Protein AF-A0A9E0NSE3-F1 (afdb_monomer)

Sequence (127 aa):
MTDAYDDEDGNRPRTLTNGQVIRFMAGHWMAEPKRFALIAALMLASTACDLSIPWATRALIDAVATPTSPTDTAWIAWASLSALYLAFYCLRSFMFRMSNGYYSRIMARMVTQAFARVQAFSADWHA

Secondary structure (DSSP, 8-state):
---SSSSSGGGS--SS-HHHHHHHHHHHHHTSHHHHHHHHHHHHHHHHHHHHHHHHHHHHHHHHH-TT--HHHHHHHHHHHHHHHHHHHHHHHHHHHHHHHHHHHHHHHHHHHHHHHHTTS-HHHH-

Foldseek 3Di:
DDPDPDPPPPP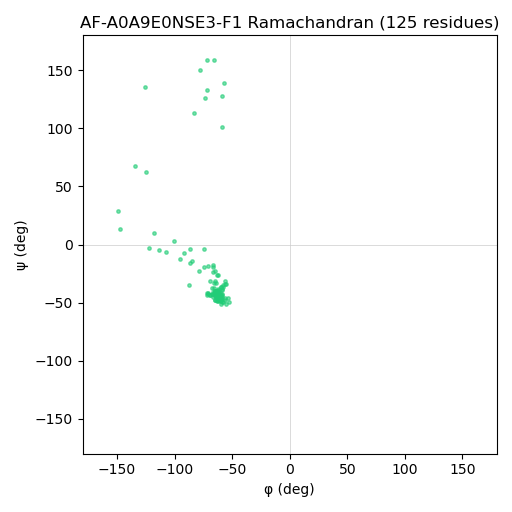DPPPDDPVRVVVVVVVLLVVCVVLNVLLVVLVVVLVVLVVCLVVLVVQLCVQVVDPPHDPVSNVVSVVVSVVSVVSSVVSVVVSVVSVVVSVVVSVVVVVVVVVVVVVPDDVVSVD

pLDDT: mean 89.54, std 12.1, range [42.53, 97.69]

Nearest PDB structures (foldseek):
  3zx6-assembly1_A  TM=6.970E-01  e=4.168E+00  Archaeoglobus fulgidus DSM 4304
  7n6g-assembly1_3I  TM=6.169E-01  e=4.687E+00  Chlamydomonas reinhardtii
  2efk-assembly1_A-2  TM=6.943E-01  e=6.286E+00  Homo sapiens
  2efl-assembly1_A-2  TM=4.196E-01  e=5.590E+00  Homo sapiens

Structure (mmCIF, N/CA/C/O backbone):
data_AF-A0A9E0NSE3-F1
#
_entry.id   AF-A0A9E0NSE3-F1
#
loop_
_atom_site.group_PDB
_atom_site.id
_atom_site.type_symbol
_atom_site.label_atom_id
_atom_site.label_alt_id
_atom_site.label_comp_id
_atom_site.label_asym_id
_atom_site.label_entity_id
_atom_site.label_seq_id
_atom_site.pdbx_PDB_ins_code
_atom_site.Cartn_x
_atom_site.Cartn_y
_atom_site.Cartn_z
_atom_site.occupancy
_atom_site.B_iso_or_equiv
_atom_site.auth_seq_id
_atom_site.auth_comp_id
_atom_site.auth_asym_id
_atom_site.auth_atom_id
_atom_site.pdbx_PDB_model_num
ATOM 1 N N . MET A 1 1 ? -27.850 35.275 15.876 1.00 42.53 1 MET A N 1
ATOM 2 C CA . MET A 1 1 ? -27.635 34.873 17.280 1.00 42.53 1 MET A CA 1
ATOM 3 C C . MET A 1 1 ? -26.825 33.585 17.219 1.00 42.53 1 MET A C 1
ATOM 5 O O . MET A 1 1 ? -27.405 32.512 17.297 1.00 42.53 1 MET A O 1
ATOM 9 N N . THR A 1 2 ? -25.528 33.701 16.900 1.00 50.94 2 THR A N 1
ATOM 10 C CA . THR A 1 2 ? -24.727 32.574 16.371 1.00 50.94 2 THR A CA 1
ATOM 11 C C . THR A 1 2 ? -23.236 32.635 16.747 1.00 50.94 2 THR A C 1
ATOM 13 O O . THR A 1 2 ? -22.419 32.113 16.007 1.00 50.94 2 THR A O 1
ATOM 16 N N . ASP A 1 3 ? -22.875 33.229 17.888 1.00 52.91 3 ASP A N 1
ATOM 17 C CA . ASP A 1 3 ? -21.469 33.372 18.327 1.00 52.91 3 ASP A CA 1
ATOM 18 C C . ASP A 1 3 ? -21.246 32.786 19.731 1.00 52.91 3 ASP A C 1
ATOM 20 O O . ASP A 1 3 ? -20.946 33.512 20.675 1.00 52.91 3 ASP A O 1
ATOM 24 N N . ALA A 1 4 ? -21.459 31.480 19.923 1.00 55.78 4 ALA A N 1
ATOM 25 C CA . ALA A 1 4 ? -21.225 30.868 21.242 1.00 55.78 4 ALA A CA 1
ATOM 26 C C . ALA A 1 4 ? -20.729 29.411 21.230 1.00 55.78 4 ALA A C 1
ATOM 28 O O . ALA A 1 4 ? -20.770 28.770 22.275 1.00 55.78 4 ALA A O 1
ATOM 29 N N . TYR A 1 5 ? -20.278 28.867 20.091 1.00 55.94 5 TYR A N 1
ATOM 30 C CA . TYR A 1 5 ? -19.883 27.449 20.024 1.00 55.94 5 TYR A CA 1
ATOM 31 C C . TYR A 1 5 ? -18.442 27.156 19.580 1.00 55.94 5 TYR A C 1
ATOM 33 O O . TYR A 1 5 ? -18.068 25.991 19.640 1.00 55.94 5 TYR A O 1
ATOM 41 N N . ASP A 1 6 ? -17.618 28.144 19.212 1.00 55.16 6 ASP A N 1
ATOM 42 C CA . ASP A 1 6 ? -16.331 27.848 18.544 1.00 55.16 6 ASP A CA 1
ATOM 43 C C . ASP A 1 6 ? -15.040 28.049 19.371 1.00 55.16 6 ASP A C 1
ATOM 45 O O . ASP A 1 6 ? -13.983 27.623 18.915 1.00 55.16 6 ASP A O 1
ATOM 49 N N . ASP A 1 7 ? -15.077 28.592 20.598 1.00 53.62 7 ASP A N 1
ATOM 50 C CA . ASP A 1 7 ? -13.834 29.016 21.290 1.00 53.62 7 ASP A CA 1
ATOM 51 C C . ASP A 1 7 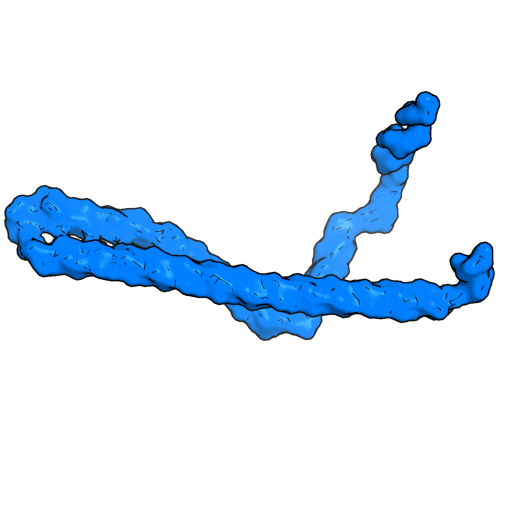? -13.427 28.233 22.565 1.00 53.62 7 ASP A C 1
ATOM 53 O O . ASP A 1 7 ? -12.337 28.455 23.096 1.00 53.62 7 ASP A O 1
ATOM 57 N N . GLU A 1 8 ? -14.215 27.273 23.069 1.00 54.38 8 GLU A N 1
ATOM 58 C CA . GLU A 1 8 ? -13.887 26.579 24.341 1.00 54.38 8 GLU A CA 1
ATOM 59 C C . GLU A 1 8 ? -13.056 25.283 24.210 1.00 54.38 8 GLU A C 1
ATOM 61 O O . GLU A 1 8 ? -12.593 24.737 25.217 1.00 54.38 8 GLU A O 1
ATOM 66 N N . ASP A 1 9 ? -12.811 24.776 22.999 1.00 57.25 9 ASP A N 1
ATOM 67 C CA . ASP A 1 9 ? -12.118 23.488 22.811 1.00 57.25 9 ASP A CA 1
ATOM 68 C C . ASP A 1 9 ? -10.578 23.582 22.819 1.00 57.25 9 ASP A C 1
ATOM 70 O O . ASP A 1 9 ? -9.893 22.571 22.996 1.00 57.25 9 ASP A O 1
ATOM 74 N N . GLY A 1 10 ? -10.004 24.785 22.701 1.00 58.75 10 GLY A N 1
ATOM 75 C CA . GLY A 1 10 ? -8.550 24.982 22.605 1.00 58.75 10 GLY A CA 1
ATOM 76 C C . GLY A 1 10 ? -7.755 24.712 23.892 1.00 58.75 10 GLY A C 1
ATOM 77 O O . GLY A 1 10 ? -6.545 24.497 23.821 1.00 58.75 10 GLY A O 1
ATOM 78 N N . ASN A 1 11 ? -8.409 24.701 25.063 1.00 58.09 11 ASN A N 1
ATOM 79 C CA . ASN A 1 11 ? -7.734 24.690 26.372 1.00 58.09 11 ASN A CA 1
ATOM 80 C C . ASN A 1 11 ? -8.025 23.448 27.242 1.00 58.09 11 ASN A C 1
ATOM 82 O O . ASN A 1 11 ? -7.658 23.403 28.418 1.00 58.09 11 ASN A O 1
ATOM 86 N N . ARG A 1 12 ? -8.680 22.411 26.702 1.00 69.31 12 ARG A N 1
ATOM 87 C CA . ARG A 1 12 ? -8.889 21.159 27.450 1.00 69.31 12 ARG A CA 1
ATOM 88 C C . ARG A 1 12 ? -7.564 20.385 27.541 1.00 69.31 12 ARG A C 1
ATOM 90 O O . ARG A 1 12 ? -6.951 20.116 26.504 1.00 69.31 12 ARG A O 1
ATOM 97 N N . PRO A 1 13 ? -7.097 19.996 28.744 1.00 70.06 13 PRO A N 1
ATOM 98 C CA . PRO A 1 13 ? -5.866 19.227 28.875 1.00 70.06 13 PRO A CA 1
ATOM 99 C C . PRO A 1 13 ? -6.006 17.918 28.094 1.00 70.06 13 PRO A C 1
ATOM 101 O O . PRO A 1 13 ? -6.978 17.183 28.271 1.00 70.06 13 PRO A O 1
ATOM 104 N N . ARG A 1 14 ? -5.038 17.628 27.213 1.00 71.19 14 ARG A N 1
ATOM 105 C CA . ARG A 1 14 ? -4.998 16.377 26.445 1.00 71.19 14 ARG A CA 1
ATOM 106 C C . ARG A 1 14 ? -4.962 15.195 27.412 1.00 71.19 14 ARG A C 1
ATOM 108 O O . ARG A 1 14 ? -3.911 14.851 27.942 1.00 71.19 14 ARG A O 1
ATOM 115 N N . THR A 1 15 ? -6.113 14.562 27.613 1.00 80.56 15 THR A N 1
ATOM 116 C CA . THR A 1 15 ? -6.269 13.388 28.485 1.00 80.56 15 THR A CA 1
ATOM 117 C C . THR A 1 15 ? -5.538 12.160 27.941 1.00 80.56 15 THR A C 1
ATOM 119 O O . THR A 1 15 ? -5.236 11.236 28.693 1.00 80.56 15 THR A O 1
ATOM 122 N N . LEU A 1 16 ? -5.213 12.159 26.642 1.00 84.81 16 LEU A N 1
ATOM 123 C CA . LEU A 1 16 ? -4.492 11.094 25.954 1.00 84.81 16 LEU A CA 1
ATOM 124 C C . LEU A 1 16 ? -3.262 11.642 25.230 1.00 84.81 16 LEU A C 1
ATOM 126 O O . LEU A 1 16 ? -3.313 12.647 24.521 1.00 84.81 16 LEU A O 1
ATOM 130 N N . THR A 1 17 ? -2.154 10.924 25.364 1.00 92.25 17 THR A N 1
ATOM 131 C CA . THR A 1 17 ? -0.924 11.183 24.610 1.00 92.25 17 THR A CA 1
ATOM 132 C C . THR A 1 17 ? -1.035 10.635 23.184 1.00 92.25 17 THR A C 1
ATOM 134 O O . THR A 1 17 ? -1.664 9.600 22.948 1.00 92.25 17 THR A O 1
ATOM 137 N N . ASN A 1 18 ? -0.346 11.263 22.225 1.00 93.25 18 ASN A N 1
ATOM 138 C CA . ASN A 1 18 ? -0.316 10.792 20.831 1.00 93.25 18 ASN A CA 1
ATOM 139 C C . ASN A 1 18 ? 0.155 9.326 20.721 1.00 93.25 18 ASN A C 1
ATOM 141 O O . ASN A 1 18 ? -0.352 8.565 19.900 1.00 93.25 18 ASN A O 1
ATOM 145 N N . GLY A 1 19 ? 1.075 8.897 21.592 1.00 94.75 19 GLY A N 1
ATOM 146 C CA . GLY A 1 19 ? 1.548 7.512 21.635 1.00 94.75 19 GLY A CA 1
ATOM 147 C C . GLY A 1 19 ? 0.466 6.509 22.052 1.00 94.75 19 GLY A C 1
ATOM 148 O O . GLY A 1 19 ? 0.395 5.413 21.496 1.00 94.75 19 GLY A O 1
ATOM 149 N N . GLN A 1 20 ? -0.419 6.878 22.985 1.00 94.44 20 GLN A N 1
ATOM 150 C CA . GLN A 1 20 ? -1.553 6.028 23.366 1.00 94.44 20 GLN A CA 1
ATOM 151 C C . GLN A 1 20 ? -2.529 5.845 22.200 1.00 94.44 20 GLN A C 1
ATOM 153 O O . GLN A 1 20 ? -2.988 4.726 21.972 1.00 94.44 20 GLN A O 1
ATOM 158 N N . VAL A 1 21 ? -2.779 6.910 21.435 1.00 93.50 21 VAL A N 1
ATOM 159 C CA . VAL A 1 21 ? -3.638 6.875 20.243 1.00 93.50 21 VAL A CA 1
ATOM 160 C C . VAL A 1 21 ? -3.036 5.981 19.156 1.00 93.50 21 VAL A C 1
ATOM 162 O O . VAL A 1 21 ? -3.718 5.094 18.647 1.00 93.50 21 VAL A O 1
ATOM 165 N N . ILE A 1 22 ? -1.742 6.134 18.854 1.00 94.88 22 ILE A N 1
ATOM 166 C CA . ILE A 1 22 ? -1.049 5.293 17.862 1.00 94.88 22 ILE A CA 1
ATOM 167 C C . ILE A 1 22 ? -1.078 3.822 18.279 1.00 94.88 22 ILE A C 1
ATOM 169 O O . ILE A 1 22 ? -1.365 2.957 17.456 1.00 94.88 22 ILE A O 1
ATOM 173 N N . ARG A 1 23 ? -0.833 3.516 19.558 1.00 95.12 23 ARG A N 1
ATOM 174 C CA . ARG A 1 23 ? -0.894 2.138 20.066 1.00 95.12 23 ARG A CA 1
ATOM 175 C C . ARG A 1 23 ? -2.296 1.538 19.936 1.00 95.12 23 ARG A C 1
ATOM 177 O O . ARG A 1 23 ? -2.421 0.371 19.575 1.00 95.12 23 ARG A O 1
ATOM 184 N N . PHE A 1 24 ? -3.335 2.326 20.204 1.00 92.38 24 PHE A N 1
ATOM 185 C CA . PHE A 1 24 ? -4.721 1.907 20.003 1.00 92.38 24 PHE A CA 1
ATOM 186 C C . PHE A 1 24 ? -5.003 1.583 18.524 1.00 92.38 24 PHE A C 1
ATOM 188 O O . PHE A 1 24 ? -5.496 0.498 18.213 1.00 92.38 24 PHE A O 1
ATOM 195 N N . MET A 1 25 ? -4.598 2.463 17.601 1.00 92.88 25 MET A N 1
ATOM 196 C CA . MET A 1 25 ? -4.725 2.235 16.154 1.00 92.88 25 MET A CA 1
ATOM 197 C C . MET A 1 25 ? -3.941 0.999 15.692 1.00 92.88 25 MET A C 1
ATOM 199 O O . MET A 1 25 ? -4.473 0.158 14.965 1.00 92.88 25 MET A O 1
ATOM 203 N N . ALA A 1 26 ? -2.703 0.846 16.167 1.00 92.56 26 ALA A N 1
ATOM 204 C CA . ALA A 1 26 ? -1.850 -0.293 15.855 1.00 92.56 26 ALA A CA 1
ATOM 205 C C . ALA A 1 26 ? -2.482 -1.620 16.300 1.00 92.56 26 ALA A C 1
ATOM 207 O O . ALA A 1 26 ? -2.389 -2.604 15.572 1.00 92.56 26 ALA A O 1
ATOM 208 N N . GLY A 1 27 ? -3.190 -1.647 17.435 1.00 93.38 27 GLY A N 1
ATOM 209 C CA . GLY A 1 27 ? -3.953 -2.821 17.869 1.00 93.38 27 GLY A CA 1
ATOM 210 C C . GLY A 1 27 ? -5.017 -3.247 16.852 1.00 93.38 27 GLY A C 1
ATOM 211 O O . GLY A 1 27 ? -5.130 -4.427 16.522 1.00 93.38 27 GLY A O 1
ATOM 212 N N . HIS A 1 28 ? -5.749 -2.289 16.278 1.00 92.50 28 HIS A N 1
ATOM 213 C CA . HIS A 1 28 ? -6.735 -2.582 15.235 1.00 92.50 28 HIS A CA 1
ATOM 214 C C . HIS A 1 28 ? -6.108 -3.029 13.917 1.00 92.50 28 HIS A C 1
ATOM 216 O O . HIS A 1 28 ? -6.721 -3.834 13.206 1.00 92.50 28 HIS A O 1
ATOM 222 N N . TRP A 1 29 ? -4.907 -2.538 13.602 1.00 91.88 29 TRP A N 1
ATOM 223 C CA . TRP A 1 29 ? -4.173 -2.983 12.423 1.00 91.88 29 TRP A CA 1
ATOM 224 C C . TRP A 1 29 ? -3.617 -4.404 12.591 1.00 91.88 29 TRP A C 1
ATOM 226 O O . TRP A 1 29 ? -3.754 -5.258 11.717 1.00 91.88 29 TRP A O 1
ATOM 236 N N . MET A 1 30 ? -3.048 -4.697 13.758 1.00 93.06 30 MET A N 1
ATOM 237 C CA . MET A 1 30 ? -2.460 -6.002 14.065 1.00 93.06 30 MET A CA 1
ATOM 238 C C . MET A 1 30 ? -3.495 -7.103 14.323 1.00 93.06 30 MET A C 1
ATOM 240 O O . MET A 1 30 ? -3.116 -8.262 14.456 1.00 93.06 30 MET A O 1
ATOM 244 N N . ALA A 1 31 ? -4.795 -6.790 14.331 1.00 91.81 31 ALA A N 1
ATOM 245 C CA . ALA A 1 31 ? -5.856 -7.796 14.377 1.00 91.81 31 ALA A CA 1
ATOM 246 C C . ALA A 1 31 ? -5.856 -8.722 13.141 1.00 91.81 31 ALA A C 1
ATOM 248 O O . ALA A 1 31 ? -6.306 -9.862 13.220 1.00 91.81 31 ALA A O 1
ATOM 249 N N . GLU A 1 32 ? -5.349 -8.253 11.994 1.00 91.50 32 GLU A N 1
ATOM 250 C CA . GLU A 1 32 ? -5.215 -9.055 10.771 1.00 91.50 32 GLU A CA 1
ATOM 251 C C . GLU A 1 32 ? -3.830 -8.854 10.126 1.00 91.50 32 GLU A C 1
ATOM 253 O O . GLU A 1 32 ? -3.714 -8.308 9.021 1.00 91.50 32 GLU A O 1
ATOM 258 N N . PRO A 1 33 ? -2.752 -9.324 10.780 1.00 92.19 33 PRO A N 1
ATOM 259 C CA . PRO A 1 33 ? -1.384 -8.932 10.445 1.00 92.19 33 PRO A CA 1
ATOM 260 C C . PRO A 1 33 ? -0.974 -9.398 9.045 1.00 92.19 33 PRO A C 1
ATOM 262 O O . PRO A 1 33 ? -0.250 -8.698 8.347 1.00 92.19 33 PRO A O 1
ATOM 265 N N . LYS A 1 34 ? -1.504 -10.539 8.582 1.00 94.38 34 LYS A N 1
ATOM 266 C CA . LYS A 1 34 ? -1.272 -11.045 7.220 1.00 94.38 34 LYS A CA 1
ATOM 267 C C . LYS A 1 34 ? -1.812 -10.094 6.149 1.00 94.38 34 LYS A C 1
ATOM 269 O O . LYS A 1 34 ? -1.144 -9.865 5.146 1.00 94.38 34 LYS A O 1
ATOM 274 N N . ARG A 1 35 ? -3.014 -9.536 6.350 1.00 93.44 35 ARG A N 1
ATOM 275 C CA . ARG A 1 35 ? -3.618 -8.603 5.384 1.00 93.44 35 ARG A CA 1
ATOM 276 C C . ARG A 1 35 ? -2.879 -7.272 5.389 1.00 93.44 35 ARG A C 1
ATOM 278 O O . ARG A 1 35 ? -2.584 -6.750 4.321 1.00 93.44 35 ARG A O 1
ATOM 285 N N . PHE A 1 36 ? -2.531 -6.778 6.575 1.00 94.69 36 PHE A N 1
ATOM 286 C CA . PHE A 1 36 ? -1.716 -5.577 6.722 1.00 94.69 36 PHE A CA 1
ATOM 287 C C . PHE A 1 36 ? -0.348 -5.721 6.039 1.00 94.69 36 PHE A C 1
ATOM 289 O O . PHE A 1 36 ? 0.020 -4.875 5.230 1.00 94.69 36 PHE A O 1
ATOM 296 N N . ALA A 1 37 ? 0.369 -6.820 6.297 1.00 95.62 37 ALA A N 1
ATOM 297 C CA . ALA A 1 37 ? 1.671 -7.089 5.691 1.00 95.62 37 ALA A CA 1
ATOM 298 C C . ALA A 1 37 ? 1.591 -7.188 4.161 1.00 95.62 37 ALA A C 1
ATOM 300 O O . ALA A 1 37 ? 2.447 -6.640 3.474 1.00 95.62 37 ALA A O 1
ATOM 301 N N . LEU A 1 38 ? 0.548 -7.825 3.617 1.00 95.81 38 LEU A N 1
ATOM 302 C CA . LEU A 1 38 ? 0.343 -7.896 2.169 1.00 95.81 38 LEU A CA 1
ATOM 303 C C . LEU A 1 38 ? 0.067 -6.512 1.555 1.00 95.81 38 LEU A C 1
ATOM 305 O O . LEU A 1 38 ? 0.663 -6.183 0.535 1.00 95.81 38 LEU A O 1
ATOM 309 N N . ILE A 1 39 ? -0.774 -5.679 2.181 1.00 95.88 39 ILE A N 1
ATOM 310 C CA . ILE A 1 39 ? -1.008 -4.292 1.732 1.00 95.88 39 ILE A CA 1
ATOM 311 C C . ILE A 1 39 ? 0.301 -3.495 1.749 1.00 95.88 39 ILE A C 1
ATOM 313 O O . ILE A 1 39 ? 0.618 -2.820 0.771 1.00 95.88 39 ILE A O 1
ATOM 317 N N . ALA A 1 40 ? 1.076 -3.599 2.832 1.00 96.00 40 ALA A N 1
ATOM 318 C CA . ALA A 1 40 ? 2.364 -2.928 2.955 1.00 96.00 40 ALA A CA 1
ATOM 319 C C . ALA A 1 40 ? 3.353 -3.400 1.877 1.00 96.00 40 ALA A C 1
ATOM 321 O O . ALA A 1 40 ? 3.998 -2.575 1.237 1.00 96.00 40 ALA A O 1
ATOM 322 N N . ALA A 1 41 ? 3.427 -4.708 1.614 1.00 97.00 41 ALA A N 1
ATOM 323 C CA . ALA A 1 41 ? 4.273 -5.266 0.564 1.00 97.00 41 ALA A CA 1
ATOM 324 C C . ALA A 1 41 ? 3.867 -4.769 -0.833 1.00 97.00 41 ALA A C 1
ATOM 326 O O . ALA A 1 41 ? 4.728 -4.364 -1.610 1.00 97.00 41 ALA A O 1
ATOM 327 N N . LEU A 1 42 ? 2.565 -4.733 -1.139 1.00 96.56 42 LEU A N 1
ATOM 328 C CA . LEU A 1 42 ? 2.053 -4.188 -2.401 1.00 96.56 42 LEU A CA 1
ATOM 329 C C . LEU A 1 42 ? 2.362 -2.696 -2.550 1.00 96.56 42 LEU A C 1
ATOM 331 O O . LEU A 1 42 ? 2.725 -2.252 -3.636 1.00 96.56 42 LEU A O 1
ATOM 335 N N . MET A 1 43 ? 2.238 -1.929 -1.464 1.00 96.44 43 MET A N 1
ATOM 336 C CA . MET A 1 43 ? 2.588 -0.511 -1.443 1.00 96.44 43 MET A CA 1
ATOM 337 C C . MET A 1 43 ? 4.079 -0.313 -1.735 1.00 96.44 43 MET A C 1
ATOM 339 O O . MET A 1 43 ? 4.421 0.464 -2.617 1.00 96.44 43 MET A O 1
ATOM 343 N N . LEU A 1 44 ? 4.957 -1.059 -1.058 1.00 97.69 44 LEU A N 1
ATOM 344 C CA . LEU A 1 44 ? 6.404 -0.990 -1.274 1.00 97.69 44 LEU A CA 1
ATOM 345 C C . LEU A 1 44 ? 6.796 -1.400 -2.696 1.00 97.69 44 LEU A C 1
ATOM 347 O O . LEU A 1 44 ? 7.603 -0.721 -3.324 1.00 97.69 44 LEU A O 1
ATOM 351 N N . ALA A 1 45 ? 6.203 -2.471 -3.225 1.00 97.25 45 ALA A N 1
ATOM 352 C CA . ALA A 1 45 ? 6.443 -2.907 -4.595 1.00 97.25 45 ALA A CA 1
ATOM 353 C C . ALA A 1 45 ? 5.963 -1.861 -5.617 1.00 97.25 45 ALA A C 1
ATOM 355 O O . ALA A 1 45 ? 6.672 -1.568 -6.575 1.00 97.25 45 ALA A O 1
ATOM 356 N N . SER A 1 46 ? 4.807 -1.229 -5.380 1.00 96.75 46 SER A N 1
ATOM 357 C CA . SER A 1 46 ? 4.327 -0.111 -6.200 1.00 96.75 46 SER A CA 1
ATOM 358 C C . SER A 1 46 ? 5.297 1.074 -6.162 1.00 96.75 46 SER A C 1
ATOM 360 O O . SER A 1 46 ? 5.578 1.647 -7.210 1.00 96.75 46 SER A O 1
ATOM 362 N N . THR A 1 47 ? 5.833 1.429 -4.992 1.00 96.94 47 THR A N 1
ATOM 363 C CA . THR A 1 47 ? 6.838 2.495 -4.862 1.00 96.94 47 THR A CA 1
ATOM 364 C C . THR A 1 47 ? 8.137 2.138 -5.580 1.00 96.94 47 THR A C 1
ATOM 366 O O . THR A 1 47 ? 8.726 2.988 -6.238 1.00 96.94 47 THR A O 1
ATOM 369 N N . ALA A 1 48 ? 8.581 0.882 -5.509 1.00 97.19 48 ALA A N 1
ATOM 370 C CA . ALA A 1 48 ? 9.766 0.431 -6.233 1.00 97.19 48 ALA A CA 1
ATOM 371 C C . ALA A 1 48 ? 9.589 0.569 -7.754 1.00 97.19 48 ALA A C 1
ATOM 373 O O . ALA A 1 48 ? 10.499 1.044 -8.433 1.00 97.19 48 ALA A O 1
ATOM 374 N N . CYS A 1 49 ? 8.408 0.225 -8.284 1.00 95.69 49 CYS A N 1
ATOM 375 C CA . CYS A 1 49 ? 8.087 0.467 -9.690 1.00 95.69 49 CYS A CA 1
ATOM 376 C C . CYS A 1 49 ? 8.160 1.962 -10.031 1.00 95.69 49 CYS A C 1
ATOM 378 O O . CYS A 1 49 ? 8.827 2.313 -11.000 1.00 95.69 49 CYS A O 1
ATOM 380 N N . ASP A 1 50 ? 7.545 2.828 -9.221 1.00 95.50 50 ASP A N 1
ATOM 381 C CA . ASP A 1 50 ? 7.543 4.284 -9.429 1.00 95.50 50 ASP A CA 1
ATOM 382 C C . ASP A 1 50 ? 8.966 4.860 -9.508 1.00 95.50 50 ASP A C 1
ATOM 384 O O . ASP A 1 50 ? 9.319 5.562 -10.455 1.00 95.50 50 ASP A O 1
ATOM 388 N N . LEU A 1 51 ? 9.834 4.448 -8.579 1.00 96.94 51 LEU A N 1
ATOM 389 C CA . LEU A 1 51 ? 11.239 4.859 -8.545 1.00 96.94 51 LEU A CA 1
ATOM 390 C C . LEU A 1 51 ? 12.064 4.329 -9.728 1.00 96.94 51 LEU A C 1
ATOM 392 O O . LEU A 1 51 ? 13.090 4.917 -10.063 1.00 96.94 51 LEU A O 1
ATOM 396 N N . SER A 1 52 ? 11.638 3.235 -10.365 1.00 95.88 52 SER A N 1
ATOM 397 C CA . SER A 1 52 ? 12.344 2.636 -11.506 1.00 95.88 52 SER A CA 1
ATOM 398 C C . SER A 1 52 ? 11.960 3.235 -12.867 1.00 95.88 52 SER A C 1
ATOM 400 O O . SER A 1 52 ? 12.707 3.077 -13.835 1.00 95.88 52 SER A O 1
ATOM 402 N N . ILE A 1 53 ? 10.837 3.964 -12.950 1.00 94.38 53 ILE A N 1
ATOM 403 C CA . ILE A 1 53 ? 10.353 4.590 -14.193 1.00 94.38 53 ILE A CA 1
ATOM 404 C C . ILE A 1 53 ? 11.420 5.479 -14.857 1.00 94.38 53 ILE A C 1
ATOM 406 O O . ILE A 1 53 ? 11.632 5.317 -16.059 1.00 94.38 53 ILE A O 1
ATOM 410 N N . PRO A 1 54 ? 12.148 6.369 -14.147 1.00 95.69 54 PRO A N 1
ATOM 411 C CA . PRO A 1 54 ? 13.162 7.219 -14.772 1.00 95.69 54 PRO A CA 1
ATOM 412 C C . PRO A 1 54 ? 14.262 6.434 -15.498 1.00 95.69 54 PRO A C 1
ATOM 414 O O . PRO A 1 54 ? 14.738 6.870 -16.545 1.00 95.69 54 PRO A O 1
ATOM 417 N N . TRP A 1 55 ? 14.653 5.265 -14.981 1.00 95.69 55 TRP A N 1
ATOM 418 C CA . TRP A 1 55 ? 15.659 4.411 -15.619 1.00 95.69 55 TRP A CA 1
ATOM 419 C C . TRP A 1 55 ? 15.128 3.756 -16.894 1.00 95.69 55 TRP A C 1
ATOM 421 O O . TRP A 1 55 ? 15.828 3.741 -17.905 1.00 95.69 55 TRP A O 1
ATOM 431 N N . ALA A 1 56 ? 13.885 3.271 -16.872 1.00 93.56 56 ALA A N 1
ATOM 432 C CA . ALA A 1 56 ? 13.233 2.714 -18.055 1.00 93.56 56 ALA A CA 1
ATOM 433 C C . ALA A 1 56 ? 13.011 3.788 -19.136 1.00 93.56 56 ALA A C 1
ATOM 435 O O . ALA A 1 56 ? 13.287 3.558 -20.313 1.00 93.56 56 ALA A O 1
ATOM 436 N N . THR A 1 57 ? 12.601 4.994 -18.734 1.00 96.19 57 THR A N 1
ATOM 437 C CA . THR A 1 57 ? 12.474 6.149 -19.632 1.00 96.19 57 THR A CA 1
ATOM 438 C C . THR A 1 57 ? 13.818 6.522 -20.248 1.00 96.19 57 THR A C 1
ATOM 440 O O . THR A 1 57 ? 13.892 6.747 -21.453 1.00 96.19 57 THR A O 1
ATOM 443 N N . ARG A 1 58 ? 14.898 6.533 -19.457 1.00 94.88 58 ARG A N 1
ATOM 444 C CA . ARG A 1 58 ? 16.250 6.776 -19.973 1.00 94.88 58 ARG A CA 1
ATOM 445 C C . ARG A 1 58 ? 16.653 5.739 -21.020 1.00 94.88 58 ARG A C 1
ATOM 447 O O . ARG A 1 58 ? 17.121 6.125 -22.082 1.00 94.88 58 ARG A O 1
ATOM 454 N N . ALA A 1 59 ? 16.432 4.452 -20.753 1.00 92.19 59 ALA A N 1
ATOM 455 C CA . ALA A 1 59 ? 16.755 3.386 -21.702 1.00 92.19 59 ALA A CA 1
ATOM 456 C C . ALA A 1 59 ? 16.012 3.551 -23.039 1.00 92.19 59 ALA A C 1
ATOM 458 O O . ALA A 1 59 ? 16.591 3.326 -24.100 1.00 92.19 59 ALA A O 1
ATOM 459 N N . LEU A 1 60 ? 14.751 3.995 -22.998 1.00 93.62 60 LEU A N 1
ATOM 460 C CA . LEU A 1 60 ? 13.985 4.314 -24.202 1.00 93.62 60 LEU A CA 1
ATOM 461 C C . LEU A 1 60 ? 14.556 5.525 -24.951 1.00 93.62 60 LEU A C 1
ATOM 463 O O . LEU A 1 60 ? 14.705 5.466 -26.170 1.00 93.62 60 LEU A O 1
ATOM 467 N N . ILE A 1 61 ? 14.895 6.603 -24.240 1.00 94.75 61 ILE A N 1
ATOM 468 C CA . ILE A 1 61 ? 15.497 7.799 -24.848 1.00 94.75 61 ILE A CA 1
ATOM 469 C C . ILE A 1 61 ? 16.823 7.440 -25.528 1.00 94.75 61 ILE A C 1
ATOM 471 O O . ILE A 1 61 ? 17.018 7.790 -26.689 1.00 94.75 61 ILE A O 1
ATOM 475 N N . ASP A 1 62 ? 17.694 6.693 -24.849 1.00 93.12 62 ASP A N 1
ATOM 476 C CA . ASP A 1 62 ? 18.995 6.275 -25.382 1.00 93.12 62 ASP A CA 1
ATOM 477 C C . ASP A 1 62 ? 18.833 5.381 -26.632 1.00 93.12 62 ASP A C 1
ATOM 479 O O . ASP A 1 62 ? 19.568 5.533 -2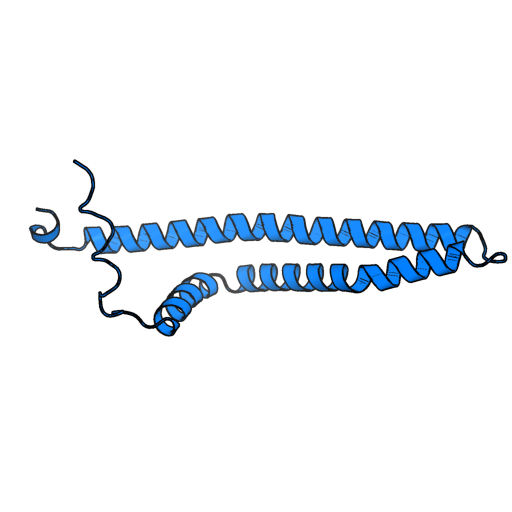7.614 1.00 93.12 62 ASP A O 1
ATOM 483 N N . ALA A 1 63 ? 17.829 4.492 -26.636 1.00 91.62 63 ALA A N 1
ATOM 484 C CA . ALA A 1 63 ? 17.523 3.618 -27.770 1.00 91.62 63 ALA A CA 1
ATOM 485 C C . ALA A 1 63 ? 17.037 4.382 -29.013 1.00 91.62 63 ALA A C 1
ATOM 487 O O . ALA A 1 63 ? 17.330 3.956 -30.129 1.00 91.62 63 ALA A O 1
ATOM 488 N N . VAL A 1 64 ? 16.313 5.492 -28.827 1.00 91.25 64 VAL A N 1
ATOM 489 C CA . VAL A 1 64 ? 15.768 6.326 -29.915 1.00 91.25 64 VAL A CA 1
ATOM 490 C C . VAL A 1 64 ? 16.769 7.382 -30.391 1.00 91.25 64 VAL A C 1
ATOM 492 O O . VAL A 1 64 ? 16.810 7.700 -31.576 1.00 91.25 64 VAL A O 1
ATOM 495 N N . ALA A 1 65 ? 17.585 7.930 -29.490 1.00 92.25 65 ALA A N 1
ATOM 496 C CA . ALA A 1 65 ? 18.545 8.984 -29.813 1.00 92.25 65 ALA A CA 1
ATOM 497 C C . ALA A 1 65 ? 19.771 8.473 -30.590 1.00 92.25 65 ALA A C 1
ATOM 499 O O . ALA A 1 65 ? 20.472 9.262 -31.224 1.00 92.25 65 ALA A O 1
ATOM 500 N N . THR A 1 66 ? 20.045 7.168 -30.541 1.00 88.00 66 THR A N 1
ATOM 501 C CA . THR A 1 66 ? 21.210 6.559 -31.189 1.00 88.00 66 THR A CA 1
ATOM 502 C C . THR A 1 66 ? 20.918 6.279 -32.675 1.00 88.00 66 THR A C 1
ATOM 504 O O . THR A 1 66 ? 20.126 5.383 -32.969 1.00 88.00 66 THR A O 1
ATOM 507 N N . PRO A 1 67 ? 21.582 6.962 -33.634 1.00 77.62 67 PRO A N 1
ATOM 508 C CA . PRO A 1 67 ? 21.234 6.886 -35.062 1.00 77.62 67 PRO A CA 1
ATOM 509 C C . PRO A 1 67 ? 21.434 5.503 -35.697 1.00 77.62 67 PRO A C 1
ATOM 511 O O . PRO A 1 67 ? 20.843 5.198 -36.727 1.00 77.62 67 PRO A O 1
ATOM 514 N N . THR A 1 68 ? 22.300 4.680 -35.105 1.00 82.38 68 THR A N 1
ATOM 515 C CA . THR A 1 68 ? 22.657 3.334 -35.578 1.00 82.38 68 THR A CA 1
ATOM 516 C C . THR A 1 68 ? 21.937 2.220 -34.818 1.00 82.38 68 THR A C 1
ATOM 518 O O . THR A 1 68 ? 22.213 1.044 -35.054 1.00 82.38 68 THR A O 1
ATOM 521 N N . SER A 1 69 ? 21.046 2.562 -33.883 1.00 79.19 69 SER A N 1
ATOM 522 C CA . SER A 1 69 ? 20.351 1.573 -33.062 1.00 79.19 69 SER A CA 1
ATOM 523 C C . SER A 1 69 ? 19.310 0.810 -33.890 1.00 79.19 69 SER A C 1
ATOM 525 O O . SER A 1 69 ? 18.529 1.438 -34.612 1.00 79.19 69 SER A O 1
ATOM 527 N N . PRO A 1 70 ? 19.256 -0.531 -33.793 1.00 85.31 70 PRO A N 1
ATOM 528 C CA . PRO A 1 70 ? 18.198 -1.314 -34.418 1.00 85.31 70 PRO A CA 1
ATOM 529 C C . PRO A 1 70 ? 16.815 -0.863 -33.938 1.00 85.31 70 PRO A C 1
ATOM 531 O O . PRO A 1 70 ? 16.604 -0.646 -32.743 1.00 85.31 70 PRO A O 1
ATOM 534 N N . THR A 1 71 ? 15.846 -0.787 -34.854 1.00 87.31 71 THR A N 1
ATOM 535 C CA . THR A 1 71 ? 14.458 -0.404 -34.539 1.00 87.31 71 THR A CA 1
ATOM 536 C C . THR A 1 71 ? 13.836 -1.305 -33.467 1.00 87.31 71 THR A C 1
ATOM 538 O O . THR A 1 71 ? 13.084 -0.828 -32.617 1.00 87.31 71 THR A O 1
ATOM 541 N N . ASP A 1 72 ? 14.204 -2.587 -33.447 1.00 90.50 72 ASP A N 1
ATOM 542 C CA . ASP A 1 72 ? 13.745 -3.560 -32.451 1.00 90.50 72 ASP A CA 1
ATOM 543 C C . ASP A 1 72 ? 14.116 -3.152 -31.019 1.00 90.50 72 ASP A C 1
ATOM 545 O O . ASP A 1 72 ? 13.316 -3.314 -30.099 1.00 90.50 72 ASP A O 1
ATOM 549 N N . THR A 1 73 ? 15.292 -2.550 -30.821 1.00 90.00 73 THR A N 1
ATOM 550 C CA . THR A 1 73 ? 15.750 -2.083 -29.505 1.00 90.00 73 THR A CA 1
ATOM 551 C C . THR A 1 73 ? 14.825 -1.002 -28.947 1.00 90.00 73 THR A C 1
ATOM 553 O O . THR A 1 73 ? 14.477 -1.031 -27.766 1.00 90.00 73 THR A O 1
ATOM 556 N N . ALA A 1 74 ? 14.379 -0.069 -29.795 1.00 90.62 74 ALA A N 1
ATOM 557 C CA . ALA A 1 74 ? 13.450 0.986 -29.398 1.00 90.62 74 ALA A CA 1
ATOM 558 C C . ALA A 1 74 ? 12.068 0.418 -29.028 1.00 90.62 74 ALA A C 1
ATOM 560 O O . ALA A 1 74 ? 11.486 0.820 -28.018 1.00 90.62 74 ALA A O 1
ATOM 561 N N . TRP A 1 75 ? 11.572 -0.567 -29.785 1.00 94.38 75 TRP A N 1
ATOM 562 C CA . TRP A 1 75 ? 10.315 -1.254 -29.471 1.00 94.3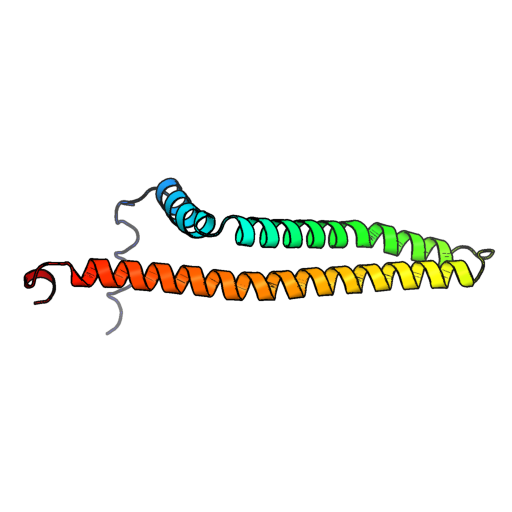8 75 TRP A CA 1
ATOM 563 C C . TRP A 1 75 ? 10.382 -2.050 -28.170 1.00 94.38 75 TRP A C 1
ATOM 565 O O . TRP A 1 75 ? 9.445 -1.988 -27.375 1.00 94.38 75 TRP A O 1
ATOM 575 N N . ILE A 1 76 ? 11.487 -2.755 -27.915 1.00 94.31 76 ILE A N 1
ATOM 576 C CA . ILE A 1 76 ? 11.698 -3.485 -26.659 1.00 94.31 76 ILE A CA 1
ATOM 577 C C . ILE A 1 76 ? 11.738 -2.509 -25.480 1.00 94.31 76 ILE A C 1
ATOM 579 O O . ILE A 1 76 ? 11.060 -2.737 -24.476 1.00 94.31 76 ILE A O 1
ATOM 583 N N . ALA A 1 77 ? 12.475 -1.401 -25.601 1.00 93.62 77 ALA A N 1
ATOM 584 C CA . ALA A 1 77 ? 12.535 -0.384 -24.556 1.00 9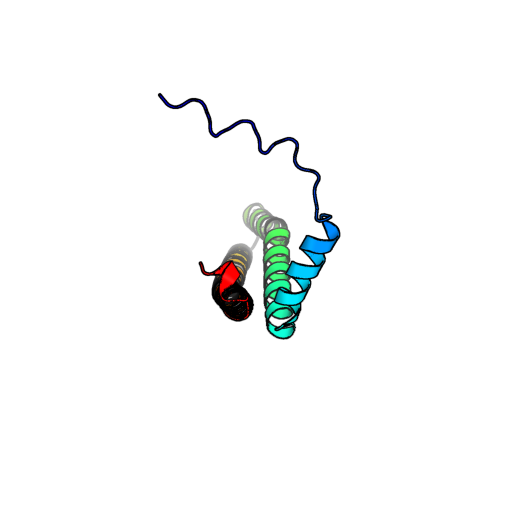3.62 77 ALA A CA 1
ATOM 585 C C . ALA A 1 77 ? 11.143 0.210 -24.274 1.00 93.62 77 ALA A C 1
ATOM 587 O O . ALA A 1 77 ? 10.727 0.294 -23.116 1.00 93.62 77 ALA A O 1
ATOM 588 N N . TRP A 1 78 ? 10.373 0.521 -25.319 1.00 95.00 78 TRP A N 1
ATOM 589 C CA . TRP A 1 78 ? 9.006 1.025 -25.190 1.00 95.00 78 TRP A CA 1
ATOM 590 C C . TRP A 1 78 ? 8.060 0.005 -24.545 1.00 95.00 78 TRP A C 1
ATOM 592 O O . TRP A 1 78 ? 7.293 0.350 -23.641 1.00 95.00 78 TRP A O 1
ATOM 602 N N . ALA A 1 79 ? 8.134 -1.260 -24.966 1.00 96.06 79 ALA A N 1
ATOM 603 C CA . ALA A 1 79 ? 7.327 -2.337 -24.410 1.00 96.06 79 ALA A CA 1
ATOM 604 C C . ALA A 1 79 ? 7.664 -2.572 -22.932 1.00 96.06 79 ALA A C 1
ATOM 606 O O . ALA A 1 79 ? 6.758 -2.746 -22.119 1.00 96.06 79 ALA A O 1
ATOM 607 N N . SER A 1 80 ? 8.948 -2.505 -22.563 1.00 95.31 80 SER A N 1
ATOM 608 C CA . SER A 1 80 ? 9.397 -2.641 -21.174 1.00 95.31 80 SER A CA 1
ATOM 609 C C . SER A 1 80 ? 8.875 -1.511 -20.280 1.00 95.31 80 SER A C 1
ATOM 611 O O . SER A 1 80 ? 8.353 -1.774 -19.197 1.00 95.31 80 SER A O 1
ATOM 613 N N . LEU A 1 81 ? 8.920 -0.263 -20.763 1.00 95.62 81 LEU A N 1
ATOM 614 C CA . LEU A 1 81 ? 8.388 0.900 -20.056 1.00 95.62 81 LEU A CA 1
ATOM 615 C C . LEU A 1 81 ? 6.865 0.798 -19.900 1.00 95.62 81 LEU A C 1
ATOM 617 O O . LEU A 1 81 ? 6.326 1.028 -18.819 1.00 95.62 81 LEU A O 1
ATOM 621 N N . SER A 1 82 ? 6.168 0.400 -20.964 1.00 97.44 82 SER A N 1
ATOM 622 C CA . SER A 1 82 ? 4.713 0.213 -20.949 1.00 97.44 82 SER A CA 1
ATOM 623 C C . SER A 1 82 ? 4.293 -0.908 -19.992 1.00 97.44 82 SER A C 1
ATOM 625 O O . SER A 1 82 ? 3.352 -0.741 -19.216 1.00 97.44 82 SER A O 1
ATOM 627 N N . ALA A 1 83 ? 5.021 -2.030 -19.985 1.00 96.75 83 ALA A N 1
ATOM 628 C CA . ALA A 1 83 ? 4.810 -3.126 -19.043 1.00 96.75 83 ALA A CA 1
ATOM 629 C C . ALA A 1 83 ? 5.053 -2.687 -17.590 1.00 96.75 83 ALA A C 1
ATOM 631 O O . ALA A 1 83 ? 4.284 -3.064 -16.706 1.00 96.75 83 ALA A O 1
ATOM 632 N N . LEU A 1 84 ? 6.068 -1.852 -17.341 1.00 97.19 84 LEU A N 1
ATOM 633 C CA . LEU A 1 84 ? 6.341 -1.288 -16.019 1.00 97.19 84 LEU A CA 1
AT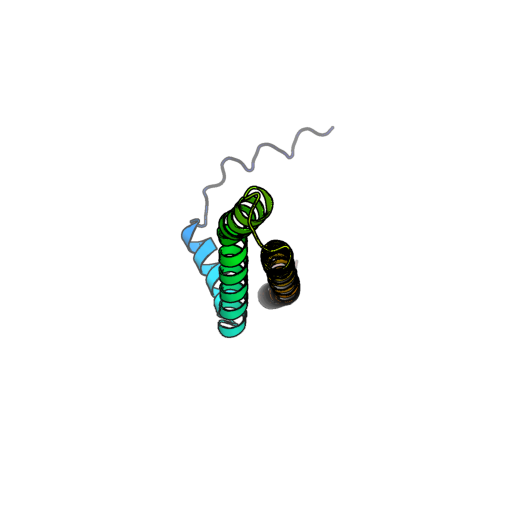OM 634 C C . LEU A 1 84 ? 5.186 -0.405 -15.525 1.00 97.19 84 LEU A C 1
ATOM 636 O O . LEU A 1 84 ? 4.740 -0.566 -14.388 1.00 97.19 84 LEU A O 1
ATOM 640 N N . TYR A 1 85 ? 4.653 0.477 -16.376 1.00 96.94 85 TYR A N 1
ATOM 641 C CA . TYR A 1 85 ? 3.478 1.290 -16.040 1.00 96.94 85 TYR A CA 1
ATOM 642 C C . TYR A 1 85 ? 2.233 0.443 -15.784 1.00 96.94 85 TYR A C 1
ATOM 644 O O . TYR A 1 85 ? 1.495 0.703 -14.830 1.00 96.94 85 TYR A O 1
ATOM 652 N N . LEU A 1 86 ? 2.003 -0.587 -16.602 1.00 97.62 86 LEU A N 1
ATOM 653 C CA . LEU A 1 86 ? 0.888 -1.508 -16.408 1.00 97.62 86 LEU A CA 1
ATOM 654 C C . LEU A 1 86 ? 1.018 -2.255 -15.076 1.00 97.62 86 LEU A C 1
ATOM 656 O O . LEU A 1 86 ? 0.051 -2.332 -14.319 1.00 97.62 86 LEU A O 1
ATOM 660 N N . ALA A 1 87 ? 2.212 -2.759 -14.756 1.00 96.56 87 ALA A N 1
ATOM 661 C CA . ALA A 1 87 ? 2.490 -3.407 -13.481 1.00 96.56 87 ALA A CA 1
ATOM 662 C C . ALA A 1 87 ? 2.233 -2.447 -12.315 1.00 96.56 87 ALA A C 1
ATOM 664 O O . ALA A 1 87 ? 1.453 -2.772 -11.420 1.00 96.56 87 ALA A O 1
ATOM 665 N N . PHE A 1 88 ? 2.799 -1.239 -12.360 1.00 96.62 88 PHE A N 1
ATOM 666 C CA . PHE A 1 88 ? 2.564 -0.201 -11.358 1.00 96.62 88 PHE A CA 1
ATOM 667 C C . PHE A 1 88 ? 1.068 0.063 -11.145 1.00 96.62 88 PHE A C 1
ATOM 669 O O . PHE A 1 88 ? 0.583 0.032 -10.011 1.00 96.62 88 PHE A O 1
ATOM 676 N N . TYR A 1 89 ? 0.315 0.257 -12.230 1.00 97.00 89 TYR A N 1
ATOM 677 C CA . TYR A 1 89 ? -1.124 0.495 -12.172 1.00 97.00 89 TYR A CA 1
ATOM 678 C C . TYR A 1 89 ? -1.885 -0.680 -11.542 1.00 97.00 89 TYR A C 1
ATOM 680 O O . TYR A 1 89 ? -2.734 -0.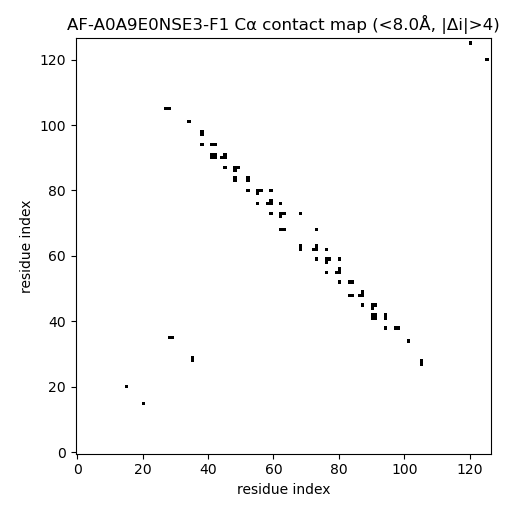468 -10.671 1.00 97.00 89 TYR A O 1
ATOM 688 N N . CYS A 1 90 ? -1.566 -1.915 -11.932 1.00 97.62 90 CYS A N 1
ATOM 689 C CA . CYS A 1 90 ? -2.181 -3.124 -11.388 1.00 97.62 90 CYS A CA 1
ATOM 690 C C . CYS A 1 90 ? -1.888 -3.295 -9.893 1.00 97.62 90 CYS A C 1
ATOM 692 O O . CYS A 1 90 ? -2.821 -3.489 -9.109 1.00 97.62 90 CYS A O 1
ATOM 694 N N . LEU A 1 91 ? -0.619 -3.169 -9.481 1.00 96.44 91 LEU A N 1
ATOM 695 C CA . LEU A 1 91 ? -0.214 -3.241 -8.074 1.00 96.44 91 LEU A CA 1
ATOM 696 C C . LEU A 1 91 ? -0.962 -2.207 -7.234 1.00 96.44 91 LEU A C 1
ATOM 698 O O . LEU A 1 91 ? -1.532 -2.535 -6.192 1.00 96.44 91 LEU A O 1
ATOM 702 N N . ARG A 1 92 ? -1.004 -0.964 -7.713 1.00 94.94 92 ARG A N 1
ATOM 703 C CA . ARG A 1 92 ? -1.635 0.153 -7.013 1.00 94.94 92 ARG A CA 1
ATOM 704 C C . ARG A 1 92 ? -3.149 -0.014 -6.922 1.00 94.94 92 ARG A C 1
ATOM 706 O O . ARG A 1 92 ? -3.719 0.173 -5.849 1.00 94.94 92 ARG A O 1
ATOM 713 N N . SER A 1 93 ? -3.792 -0.452 -8.000 1.00 96.19 93 SER A N 1
ATOM 714 C CA . SER A 1 93 ? -5.231 -0.737 -8.023 1.00 96.19 93 SER A CA 1
ATOM 715 C C . SER A 1 93 ? -5.602 -1.867 -7.062 1.00 96.19 93 SER A C 1
ATOM 717 O O . SER A 1 93 ? -6.556 -1.746 -6.289 1.00 96.19 93 SER A O 1
ATOM 719 N N . PHE A 1 94 ? -4.824 -2.951 -7.057 1.00 96.25 94 PHE A N 1
ATOM 720 C CA . PHE A 1 94 ? -5.048 -4.078 -6.158 1.00 96.25 94 PHE A CA 1
ATOM 721 C C . PHE A 1 94 ? -4.816 -3.692 -4.692 1.00 96.25 94 PHE A C 1
ATOM 723 O O . PHE A 1 94 ? -5.643 -4.012 -3.834 1.00 96.25 94 PHE A O 1
ATOM 730 N N . MET A 1 95 ? -3.754 -2.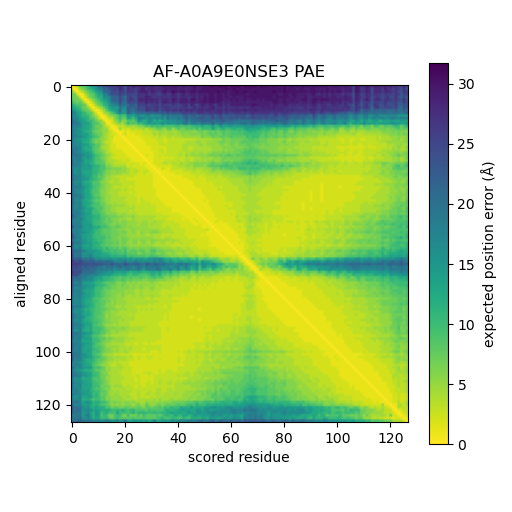930 -4.413 1.00 96.56 95 MET A N 1
ATOM 731 C CA . MET A 1 95 ? -3.479 -2.368 -3.091 1.00 96.56 95 MET A CA 1
ATOM 732 C C . MET A 1 95 ? -4.664 -1.537 -2.592 1.00 96.56 95 MET A C 1
ATOM 734 O O . MET A 1 95 ? -5.170 -1.808 -1.506 1.00 96.56 95 MET A O 1
ATOM 738 N N . PHE A 1 96 ? -5.179 -0.597 -3.392 1.00 94.81 96 PHE A N 1
ATOM 739 C CA . PHE A 1 96 ? -6.333 0.218 -2.997 1.00 94.81 96 PHE A CA 1
ATOM 740 C C . PHE A 1 96 ? -7.583 -0.620 -2.732 1.00 94.81 96 PHE A C 1
ATOM 742 O O . PHE A 1 96 ? -8.269 -0.420 -1.728 1.00 94.81 96 PHE A O 1
ATOM 749 N N . ARG A 1 97 ? -7.872 -1.596 -3.600 1.00 95.50 97 ARG A N 1
ATOM 750 C CA . ARG A 1 97 ? -9.017 -2.496 -3.427 1.00 95.50 97 ARG A CA 1
ATOM 751 C C . ARG A 1 97 ? -8.927 -3.268 -2.112 1.00 95.50 97 ARG A C 1
ATOM 753 O O . ARG A 1 97 ? -9.924 -3.375 -1.396 1.00 95.50 97 ARG A O 1
ATOM 760 N N . MET A 1 98 ? -7.741 -3.776 -1.788 1.00 94.44 98 MET A N 1
ATOM 761 C CA . MET A 1 98 ? -7.493 -4.527 -0.563 1.00 94.44 98 MET A CA 1
ATOM 762 C C . MET A 1 98 ? -7.559 -3.633 0.684 1.00 94.44 98 MET A C 1
ATOM 764 O O . MET A 1 98 ? -8.204 -4.005 1.668 1.00 94.44 98 MET A O 1
ATOM 768 N N . SER A 1 99 ? -6.962 -2.443 0.619 1.00 94.31 99 SER A N 1
ATOM 769 C CA . SER A 1 99 ? -6.976 -1.437 1.685 1.00 94.31 99 SER A CA 1
ATOM 770 C C . SER A 1 99 ? -8.390 -0.985 2.034 1.00 94.31 99 SER A C 1
ATOM 772 O O . SER A 1 99 ? -8.755 -0.999 3.205 1.00 94.31 99 SER A O 1
ATOM 774 N N . ASN A 1 100 ? -9.231 -0.690 1.039 1.00 95.19 100 ASN A N 1
ATOM 775 C CA . ASN A 1 100 ? -10.611 -0.259 1.276 1.00 95.19 100 ASN A CA 1
ATOM 776 C C . ASN A 1 100 ? -11.411 -1.300 2.073 1.00 95.19 100 ASN A C 1
ATOM 778 O O . ASN A 1 100 ? -12.006 -0.978 3.100 1.00 95.19 100 ASN A O 1
ATOM 782 N N . GLY A 1 101 ? -11.372 -2.570 1.653 1.00 94.00 101 GLY A N 1
ATOM 783 C CA . GLY A 1 101 ? -12.055 -3.643 2.381 1.00 94.00 101 GLY A CA 1
ATOM 784 C C . GLY A 1 101 ? -11.492 -3.862 3.790 1.00 94.00 101 GLY A C 1
ATOM 785 O O . GLY A 1 101 ? -12.227 -4.202 4.717 1.00 94.00 101 GLY A O 1
ATOM 786 N N . TYR A 1 102 ? -10.190 -3.653 3.972 1.00 95.25 102 TYR A N 1
ATOM 787 C CA . TYR A 1 102 ? -9.533 -3.736 5.270 1.00 95.25 102 TYR A CA 1
ATOM 788 C C . TYR A 1 102 ? -9.950 -2.597 6.216 1.00 95.25 102 TYR A C 1
ATOM 790 O O . TYR A 1 102 ? -10.295 -2.857 7.370 1.00 95.25 102 TYR A O 1
ATOM 798 N N . TYR A 1 103 ? -10.019 -1.358 5.725 1.00 94.38 103 TYR A N 1
ATOM 799 C CA . TYR A 1 103 ? -10.474 -0.207 6.506 1.00 94.38 103 TYR A CA 1
ATOM 800 C C . TYR A 1 103 ? -11.924 -0.365 6.957 1.00 94.38 103 TYR A C 1
ATOM 802 O O . TYR A 1 103 ? -12.211 -0.179 8.138 1.00 94.38 103 TYR A O 1
ATOM 810 N N . SER A 1 104 ? -12.827 -0.801 6.072 1.00 95.38 104 SER A N 1
ATOM 811 C CA . SER A 1 104 ? -14.226 -1.053 6.443 1.00 95.38 104 SER A CA 1
ATOM 812 C C . SER A 1 104 ? -14.354 -2.097 7.557 1.00 95.38 104 SER A C 1
ATOM 814 O O . SER A 1 104 ? -15.156 -1.919 8.470 1.00 95.38 104 SER A O 1
ATOM 816 N N . ARG A 1 105 ? -13.534 -3.159 7.542 1.00 94.12 105 ARG A N 1
ATOM 817 C CA . ARG A 1 105 ? -13.512 -4.167 8.619 1.00 94.12 105 ARG A CA 1
ATOM 818 C C . ARG A 1 105 ? -13.035 -3.592 9.947 1.00 94.12 105 ARG A C 1
ATOM 820 O O . ARG A 1 105 ? -13.605 -3.915 10.986 1.00 94.12 105 ARG A O 1
ATOM 827 N N . ILE A 1 106 ? -12.001 -2.751 9.921 1.00 95.31 106 ILE A N 1
ATOM 828 C CA . ILE A 1 106 ? -11.507 -2.065 11.119 1.00 95.31 106 ILE A CA 1
ATOM 829 C C . ILE A 1 106 ? -12.598 -1.158 11.695 1.00 95.31 106 ILE A C 1
ATOM 831 O O . ILE A 1 106 ? -12.887 -1.257 12.886 1.00 95.31 106 ILE A O 1
ATOM 835 N N . MET A 1 107 ? -13.250 -0.350 10.857 1.00 95.12 107 MET A N 1
ATOM 836 C CA . MET A 1 107 ? -14.343 0.533 11.276 1.00 95.12 107 MET A CA 1
ATOM 837 C C . MET A 1 107 ? -15.518 -0.257 11.855 1.00 95.12 107 MET A C 1
ATOM 839 O O . MET A 1 107 ? -15.965 0.044 12.957 1.00 95.12 107 MET A O 1
ATOM 843 N N . ALA A 1 108 ? -15.957 -1.324 11.182 1.00 95.19 108 ALA A N 1
ATOM 844 C CA . ALA A 1 108 ? -17.035 -2.182 11.672 1.00 95.19 108 ALA A CA 1
ATOM 845 C C . ALA A 1 108 ? -16.713 -2.794 13.046 1.00 95.19 108 ALA A C 1
ATOM 847 O O . ALA A 1 108 ? -17.559 -2.786 13.942 1.00 95.19 108 ALA A O 1
ATOM 848 N N . ARG A 1 109 ? -15.476 -3.275 13.252 1.00 94.50 109 ARG A N 1
ATOM 849 C CA . ARG A 1 109 ? -15.029 -3.774 14.563 1.00 94.50 109 ARG A CA 1
ATOM 850 C C . ARG A 1 109 ? -15.034 -2.686 15.628 1.00 94.50 109 ARG A C 1
ATOM 852 O O . ARG A 1 109 ? -15.539 -2.936 16.717 1.00 94.50 109 ARG A O 1
ATOM 859 N N . MET A 1 110 ? -14.471 -1.515 15.328 1.00 94.00 110 MET A N 1
ATOM 860 C CA . MET A 1 110 ? -14.406 -0.400 16.278 1.00 94.00 110 MET A CA 1
ATOM 861 C C . MET A 1 110 ? -15.804 0.025 16.716 1.00 94.00 110 MET A C 1
ATOM 863 O O . MET A 1 110 ? -16.064 0.109 17.911 1.00 94.00 110 MET A O 1
ATOM 867 N N . VAL A 1 111 ? -16.718 0.200 15.760 1.00 95.69 111 VAL A N 1
ATOM 868 C CA . VAL A 1 111 ? -18.115 0.558 16.027 1.00 95.69 111 VAL A CA 1
ATOM 869 C C . VAL A 1 111 ? -18.795 -0.511 16.882 1.00 95.69 111 VAL A C 1
ATOM 871 O O . VAL A 1 111 ? -19.367 -0.187 17.916 1.00 95.69 111 VAL A O 1
ATOM 874 N N . THR A 1 112 ? -18.670 -1.789 16.519 1.00 95.94 112 THR A N 1
ATOM 875 C CA . THR A 1 112 ? -19.278 -2.895 17.281 1.00 95.94 112 THR A CA 1
ATOM 876 C C . THR A 1 112 ? -18.772 -2.937 18.727 1.00 95.94 112 THR A C 1
ATOM 878 O O . THR A 1 112 ? -19.558 -3.067 19.661 1.00 95.94 112 THR A O 1
ATOM 881 N N . GLN A 1 113 ? -17.460 -2.792 18.931 1.00 93.94 113 GLN A N 1
ATOM 882 C CA . GLN A 1 113 ? -16.854 -2.785 20.265 1.00 93.94 113 GLN A CA 1
ATOM 883 C C . GLN A 1 113 ? -17.254 -1.554 21.084 1.00 93.94 113 GLN A C 1
ATOM 885 O O . GLN A 1 113 ? -17.454 -1.663 22.294 1.00 93.94 113 GLN A O 1
ATOM 890 N N . ALA A 1 114 ? -17.365 -0.392 20.440 1.00 93.88 114 ALA A N 1
ATOM 891 C CA . ALA A 1 114 ? -17.819 0.831 21.084 1.00 93.88 114 ALA A CA 1
ATOM 892 C C . ALA A 1 114 ? -19.280 0.704 21.536 1.00 93.88 114 ALA A C 1
ATOM 894 O O . ALA A 1 114 ? -19.571 0.967 22.699 1.00 93.88 114 ALA A O 1
ATOM 895 N N . PHE A 1 115 ? -20.170 0.216 20.665 1.00 94.75 115 PHE A N 1
ATOM 896 C CA . PHE A 1 115 ? -21.576 -0.014 21.005 1.00 94.75 115 PHE A CA 1
ATOM 897 C C . PHE A 1 115 ? -21.743 -1.015 22.142 1.00 94.75 115 PHE A C 1
ATOM 899 O O . PHE A 1 115 ? -22.445 -0.719 23.102 1.00 94.75 115 PHE A O 1
ATOM 906 N N . ALA A 1 116 ? -21.046 -2.152 22.088 1.00 94.81 116 ALA A N 1
ATOM 907 C CA . ALA A 1 116 ? -21.108 -3.148 23.154 1.00 94.81 116 ALA A CA 1
ATOM 908 C C . ALA A 1 116 ? -20.687 -2.570 24.517 1.00 94.81 116 ALA A C 1
ATOM 910 O O . ALA A 1 116 ? -21.261 -2.914 25.545 1.00 94.81 116 ALA A O 1
ATOM 911 N N . ARG A 1 117 ? -19.700 -1.663 24.533 1.00 93.00 117 ARG A N 1
ATOM 912 C CA . ARG A 1 117 ? -19.261 -0.980 25.756 1.00 93.00 117 ARG A CA 1
ATOM 913 C C . ARG A 1 117 ? -20.288 0.036 26.246 1.00 93.00 117 ARG A C 1
ATOM 915 O O . ARG A 1 117 ? -20.529 0.109 27.441 1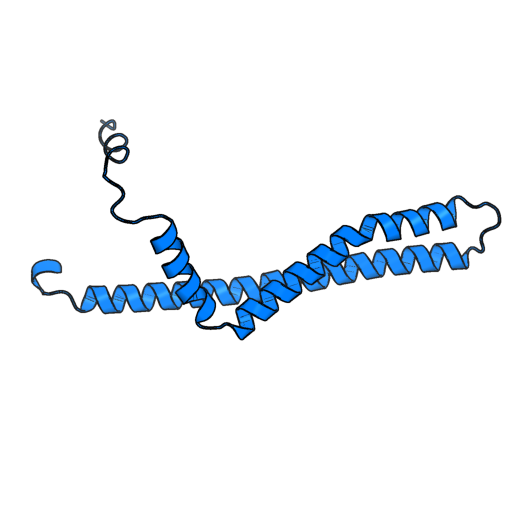.00 93.00 117 ARG A O 1
ATOM 922 N N . VAL A 1 118 ? -20.882 0.787 25.323 1.00 93.88 118 VAL A N 1
ATOM 923 C CA . VAL A 1 118 ? -21.930 1.767 25.619 1.00 93.88 118 VAL A CA 1
ATOM 924 C C . VAL A 1 118 ? -23.161 1.094 26.225 1.00 93.88 118 VAL A C 1
ATOM 926 O O . VAL A 1 118 ? -23.662 1.545 27.243 1.00 93.88 118 VAL A O 1
ATOM 929 N N . GLN A 1 119 ? -23.601 -0.025 25.652 1.00 94.00 119 GLN A N 1
ATOM 930 C CA . GLN A 1 119 ? -24.751 -0.787 26.149 1.00 94.00 119 GLN A CA 1
ATOM 931 C C . GLN A 1 119 ? -24.518 -1.429 27.523 1.00 94.00 119 GLN A C 1
ATOM 933 O O . GLN A 1 119 ? -25.474 -1.839 28.171 1.00 94.00 119 GLN A O 1
ATOM 938 N N . ALA A 1 120 ? -23.261 -1.562 27.951 1.00 93.06 120 ALA A N 1
ATOM 939 C CA . ALA A 1 120 ? -22.908 -2.122 29.250 1.00 93.06 120 ALA A CA 1
ATOM 940 C C . ALA A 1 120 ? -22.894 -1.073 30.379 1.00 93.06 120 ALA A C 1
ATOM 942 O O . ALA A 1 120 ? -22.651 -1.440 31.530 1.00 93.06 120 ALA A O 1
ATOM 943 N N . PHE A 1 121 ? -23.110 0.214 30.078 1.00 93.50 121 PHE A N 1
ATOM 944 C CA . PHE A 1 121 ? -23.226 1.244 31.109 1.00 93.50 121 PHE A CA 1
ATOM 945 C C . PHE A 1 121 ? -24.544 1.123 31.891 1.00 93.50 121 PHE A C 1
ATOM 947 O O . PHE A 1 121 ? -25.501 0.483 31.458 1.00 93.50 121 PHE A O 1
ATOM 954 N N . SER A 1 122 ? -24.573 1.698 33.097 1.00 91.38 122 SER A N 1
ATOM 955 C CA . SER A 1 122 ? -25.749 1.666 33.970 1.00 91.38 122 SER A CA 1
ATOM 956 C C . SER A 1 122 ? -26.926 2.441 33.370 1.00 91.38 122 SER A C 1
ATOM 958 O O . SER A 1 122 ? -26.742 3.336 32.548 1.00 91.38 122 SER A O 1
ATOM 960 N N . ALA A 1 123 ? -28.147 2.136 33.824 1.00 88.12 123 ALA A N 1
ATOM 961 C CA . ALA A 1 123 ? -29.351 2.859 33.407 1.00 88.12 123 ALA A CA 1
ATOM 962 C C . ALA A 1 123 ? -29.253 4.376 33.669 1.00 88.12 123 ALA A C 1
ATOM 964 O O . ALA A 1 123 ? -29.757 5.146 32.864 1.00 88.12 123 ALA A O 1
ATOM 965 N N . ASP A 1 124 ? -28.527 4.797 34.711 1.00 89.62 124 ASP A N 1
ATOM 966 C CA . ASP A 1 124 ? -28.259 6.215 35.004 1.00 89.62 124 ASP A CA 1
ATOM 967 C C . ASP A 1 124 ? -27.453 6.927 33.906 1.00 89.62 124 ASP A C 1
ATOM 969 O O . ASP A 1 124 ? -27.555 8.137 33.762 1.00 89.62 124 ASP A O 1
ATOM 973 N N . TRP A 1 125 ? -26.645 6.203 33.124 1.00 88.31 125 TRP A N 1
ATOM 974 C CA . TRP A 1 125 ? -25.945 6.764 31.962 1.00 88.31 125 TRP A CA 1
ATOM 975 C C . TRP A 1 125 ? -26.871 6.909 30.742 1.00 88.31 125 TRP A C 1
ATOM 977 O O . TRP A 1 125 ? -26.592 7.694 29.839 1.00 88.31 125 TRP A O 1
ATOM 987 N N . HIS A 1 126 ? -27.956 6.130 30.705 1.00 88.25 126 HIS A N 1
ATOM 988 C CA . HIS A 1 126 ? -28.947 6.118 29.629 1.00 88.25 126 HIS A CA 1
ATOM 989 C C . HIS A 1 126 ? -30.168 7.017 29.894 1.00 88.25 126 HIS A C 1
ATOM 991 O O . HIS A 1 126 ? -30.964 7.203 28.970 1.00 88.25 126 HIS A O 1
ATOM 997 N N . ALA A 1 127 ? -30.338 7.501 31.127 1.00 80.38 127 ALA A N 1
ATOM 998 C CA . ALA A 1 127 ? -31.400 8.417 31.546 1.00 80.38 127 ALA A CA 1
ATOM 999 C C . ALA A 1 127 ? -31.097 9.861 31.121 1.00 80.38 127 ALA A C 1
ATOM 1001 O O . ALA A 1 127 ? -32.062 10.553 30.728 1.00 80.38 127 ALA A O 1
#

Mean predicted aligned error: 7.86 Å

Solvent-accessible surface area (backbone atoms only — not comparable to full-atom values): 7292 Å² total; per-residue (Å²): 143,86,89,85,84,86,79,76,75,85,77,63,78,76,89,65,55,72,66,58,54,51,51,54,53,47,53,60,49,58,74,45,48,70,59,48,51,50,43,52,50,35,49,52,54,27,49,52,43,61,71,43,44,65,58,40,53,48,51,26,49,56,34,65,70,39,92,84,51,57,72,66,54,31,53,52,29,49,50,52,41,51,49,48,53,51,49,33,50,50,37,47,52,50,31,51,57,53,49,53,60,49,51,52,50,44,50,52,51,52,51,54,55,50,48,57,54,59,72,67,53,59,70,83,80,75,108

Radius of gyration: 25.87 Å; Cα contacts (8 Å, |Δi|>4): 44; chains: 1; bounding box: 54×46×71 Å